Protein AF-A0A7T2GKB3-F1 (afdb_monomer_lite)

Structure (mmCIF, N/CA/C/O backbone):
data_AF-A0A7T2GKB3-F1
#
_entry.id   AF-A0A7T2GKB3-F1
#
loop_
_atom_site.group_PDB
_atom_site.id
_atom_site.type_symbol
_atom_site.label_atom_id
_atom_site.label_alt_id
_atom_site.label_comp_id
_atom_site.label_asym_id
_atom_site.label_entity_id
_atom_site.label_seq_id
_atom_site.pdbx_PDB_ins_code
_atom_site.Cartn_x
_atom_site.Cartn_y
_atom_site.Cartn_z
_atom_site.occupancy
_atom_site.B_iso_or_equiv
_atom_site.auth_seq_id
_atom_site.auth_comp_id
_atom_site.auth_asym_id
_atom_site.auth_atom_id
_atom_site.pdbx_PDB_model_num
ATOM 1 N N . MET A 1 1 ? 5.333 -25.019 11.471 1.00 39.09 1 MET A N 1
ATOM 2 C CA . MET A 1 1 ? 4.235 -24.802 10.502 1.00 39.09 1 MET A CA 1
ATOM 3 C C . MET A 1 1 ? 4.623 -23.674 9.559 1.00 39.09 1 MET A C 1
ATOM 5 O O . MET A 1 1 ? 4.798 -22.549 10.013 1.00 39.09 1 MET A O 1
ATOM 9 N N . ARG A 1 2 ? 4.823 -23.974 8.271 1.00 44.12 2 ARG A N 1
ATOM 10 C CA . ARG A 1 2 ? 5.048 -22.969 7.223 1.00 44.12 2 ARG A CA 1
ATOM 11 C C . ARG A 1 2 ? 3.709 -22.238 7.052 1.00 44.12 2 ARG A C 1
ATOM 13 O O . ARG A 1 2 ? 2.745 -22.862 6.629 1.00 44.12 2 ARG A O 1
ATOM 20 N N . ARG A 1 3 ? 3.601 -20.986 7.511 1.00 50.03 3 ARG A N 1
ATOM 21 C CA . ARG A 1 3 ? 2.376 -20.184 7.343 1.00 50.03 3 ARG A CA 1
ATOM 22 C C . ARG A 1 3 ? 2.121 -20.077 5.839 1.00 50.03 3 ARG A C 1
ATOM 24 O O . ARG A 1 3 ? 2.989 -19.565 5.137 1.00 50.03 3 ARG A O 1
ATOM 31 N N . GLU A 1 4 ? 0.989 -20.584 5.359 1.00 52.94 4 GLU A N 1
ATOM 32 C CA . GLU A 1 4 ? 0.584 -20.367 3.970 1.00 52.94 4 GLU A CA 1
ATOM 33 C C . GLU A 1 4 ? 0.598 -18.858 3.671 1.00 52.94 4 GLU A C 1
ATOM 35 O O . GLU A 1 4 ? 0.181 -18.063 4.528 1.00 52.94 4 GLU A O 1
ATOM 40 N N . PRO A 1 5 ? 1.126 -18.436 2.509 1.00 58.06 5 PRO A N 1
ATOM 41 C CA . PRO A 1 5 ? 1.161 -17.031 2.140 1.00 58.06 5 PRO A CA 1
ATOM 42 C C . PRO A 1 5 ? -0.277 -16.524 2.013 1.00 58.06 5 PRO A C 1
ATOM 44 O O . PRO A 1 5 ? -1.008 -16.890 1.098 1.00 58.06 5 PRO A O 1
ATOM 47 N N . ARG A 1 6 ? -0.703 -15.692 2.966 1.00 65.69 6 ARG A N 1
ATOM 48 C CA . ARG A 1 6 ? -2.024 -15.060 2.934 1.00 65.69 6 ARG A CA 1
ATOM 49 C C . ARG A 1 6 ? -2.038 -14.027 1.811 1.00 65.69 6 ARG A C 1
ATOM 51 O O . ARG A 1 6 ? -1.354 -13.016 1.915 1.00 65.69 6 ARG A O 1
ATOM 58 N N . ARG A 1 7 ? -2.798 -14.274 0.748 1.00 65.75 7 ARG A N 1
ATOM 59 C CA . ARG A 1 7 ? -3.052 -13.277 -0.300 1.00 65.75 7 ARG A CA 1
ATOM 60 C C . ARG A 1 7 ? -4.103 -12.296 0.215 1.00 65.75 7 ARG A C 1
ATOM 62 O O . ARG A 1 7 ? -5.149 -12.732 0.689 1.00 65.75 7 ARG A O 1
ATOM 69 N N . PHE A 1 8 ? -3.821 -10.999 0.144 1.00 72.88 8 PHE A N 1
ATOM 70 C CA . PHE A 1 8 ? -4.785 -9.952 0.487 1.00 72.88 8 PHE A CA 1
ATOM 71 C C . PHE A 1 8 ? -5.252 -9.277 -0.801 1.00 72.88 8 PHE A C 1
ATOM 73 O O . PHE A 1 8 ? -4.433 -8.971 -1.667 1.00 72.88 8 PHE A O 1
ATOM 80 N N . ILE A 1 9 ? -6.559 -9.059 -0.927 1.00 72.25 9 ILE A N 1
ATOM 81 C CA . ILE A 1 9 ? -7.164 -8.346 -2.054 1.00 72.25 9 ILE A CA 1
ATOM 82 C C . ILE A 1 9 ? -7.739 -7.040 -1.508 1.00 72.25 9 ILE A C 1
ATOM 84 O O . ILE A 1 9 ? -8.510 -7.051 -0.550 1.00 72.25 9 ILE A O 1
ATOM 88 N N . LEU A 1 10 ? -7.329 -5.920 -2.095 1.00 74.62 10 LEU A N 1
ATOM 89 C CA . LEU A 1 10 ? -7.879 -4.596 -1.849 1.00 74.62 10 LEU A CA 1
ATOM 90 C C . LEU A 1 10 ? -8.931 -4.305 -2.921 1.00 74.62 10 LEU A C 1
ATOM 92 O O . LEU A 1 10 ? -8.601 -4.212 -4.102 1.00 74.62 10 LEU A O 1
ATOM 96 N N . ALA A 1 11 ? -10.183 -4.126 -2.514 1.00 72.62 11 ALA A N 1
ATOM 97 C CA . ALA A 1 11 ? -11.227 -3.622 -3.398 1.00 72.62 11 ALA A CA 1
ATOM 98 C C . ALA A 1 11 ? -11.244 -2.089 -3.330 1.00 72.62 11 ALA A C 1
ATOM 100 O O . ALA A 1 11 ? -11.538 -1.513 -2.282 1.00 72.62 11 ALA A O 1
ATOM 101 N N . VAL A 1 12 ? -10.912 -1.421 -4.438 1.00 70.94 12 VAL A N 1
ATOM 102 C CA . VAL A 1 12 ? -10.947 0.044 -4.536 1.00 70.94 12 VAL A CA 1
ATOM 103 C C . VAL A 1 12 ? -12.258 0.459 -5.194 1.00 70.94 12 VAL A C 1
ATOM 105 O O . VAL A 1 12 ? -12.538 0.080 -6.334 1.00 70.94 12 VAL A O 1
ATOM 108 N N . HIS A 1 13 ? -13.062 1.264 -4.498 1.00 65.88 13 HIS A N 1
ATOM 109 C CA . HIS A 1 13 ? -14.331 1.760 -5.032 1.00 65.88 13 HIS A CA 1
ATOM 110 C C . HIS A 1 13 ? -14.098 2.550 -6.335 1.00 65.88 13 HIS A C 1
ATOM 112 O O . HIS A 1 13 ? -13.410 3.568 -6.336 1.00 65.88 13 HIS A O 1
ATOM 118 N N . GLY A 1 14 ? -14.637 2.062 -7.459 1.00 67.44 14 GLY A N 1
ATOM 119 C CA . GLY A 1 14 ? -14.440 2.647 -8.795 1.00 67.44 14 GLY A CA 1
ATOM 120 C C . GLY A 1 14 ? -13.078 2.371 -9.457 1.00 67.44 14 GLY A C 1
ATOM 121 O O . GLY A 1 14 ? -12.864 2.811 -10.582 1.00 67.44 14 GLY A O 1
ATOM 122 N N . GLY A 1 15 ? -12.170 1.643 -8.793 1.00 69.44 15 GLY A N 1
ATOM 123 C CA . GLY A 1 15 ? -10.792 1.391 -9.248 1.00 69.44 15 GLY A CA 1
ATOM 124 C C . GLY A 1 15 ? -10.410 -0.085 -9.418 1.00 69.44 15 GLY A C 1
ATOM 125 O O . GLY A 1 15 ? -9.265 -0.375 -9.770 1.00 69.44 15 GLY A O 1
ATOM 126 N N . GLY A 1 16 ? -11.347 -1.006 -9.175 1.00 79.50 16 GLY A N 1
ATOM 127 C CA . GLY A 1 16 ? -11.156 -2.450 -9.334 1.00 79.50 16 GLY A CA 1
ATOM 128 C C . GLY A 1 16 ? -10.458 -3.129 -8.152 1.00 79.50 16 GLY A C 1
ATOM 129 O O . GLY A 1 16 ? -10.275 -2.547 -7.081 1.00 79.50 16 GLY A O 1
ATOM 130 N N . GLU A 1 17 ? -10.090 -4.393 -8.353 1.00 83.38 17 GLU A N 1
ATOM 131 C CA . GLU A 1 17 ? -9.423 -5.227 -7.351 1.00 83.38 17 GLU A CA 1
ATOM 132 C C . GLU A 1 17 ? -7.903 -5.201 -7.529 1.00 83.38 17 GLU A C 1
ATOM 134 O O . GLU A 1 17 ? -7.382 -5.377 -8.633 1.00 83.38 17 GLU A O 1
ATOM 139 N N . TRP A 1 18 ? -7.191 -5.011 -6.420 1.00 83.50 18 TRP A N 1
ATOM 140 C CA . TRP A 1 18 ? -5.736 -4.986 -6.362 1.00 83.50 18 TRP A CA 1
ATOM 141 C C . TRP A 1 18 ? -5.217 -6.065 -5.425 1.00 83.50 18 TRP A C 1
ATOM 143 O O . TRP A 1 18 ? -5.639 -6.188 -4.279 1.00 83.50 18 TRP A O 1
ATOM 153 N N . GLU A 1 19 ? -4.242 -6.824 -5.892 1.00 85.12 19 GLU A N 1
ATOM 154 C CA . GLU A 1 19 ? -3.528 -7.794 -5.084 1.00 85.12 19 GLU A CA 1
ATOM 155 C C . GLU A 1 19 ? -2.439 -7.104 -4.277 1.00 85.12 19 GLU A C 1
ATOM 157 O O . GLU A 1 19 ? -1.558 -6.437 -4.831 1.00 85.12 19 GLU A O 1
ATOM 162 N N . LEU A 1 20 ? -2.482 -7.307 -2.965 1.00 79.81 20 LEU A N 1
ATOM 163 C CA . LEU A 1 20 ? -1.432 -6.883 -2.057 1.00 79.81 20 LEU A CA 1
ATOM 164 C C . LEU A 1 20 ? -0.521 -8.066 -1.760 1.00 79.81 20 LEU A C 1
ATOM 166 O O . LEU A 1 20 ? -0.978 -9.165 -1.421 1.00 79.81 20 LEU A O 1
ATOM 170 N N . GLU A 1 21 ? 0.786 -7.829 -1.847 1.00 68.31 21 GLU A N 1
ATOM 171 C CA . GLU A 1 21 ? 1.735 -8.802 -1.325 1.00 68.31 21 GLU A CA 1
ATOM 172 C C . GLU A 1 21 ? 1.513 -9.036 0.179 1.00 68.31 21 GLU A C 1
ATOM 174 O O . GLU A 1 21 ? 1.134 -8.107 0.900 1.00 68.31 21 GLU A O 1
ATOM 179 N N . PRO A 1 22 ? 1.739 -10.272 0.664 1.00 61.72 22 PRO A N 1
ATOM 180 C CA . PRO A 1 22 ? 1.544 -10.641 2.059 1.00 61.72 22 PRO A CA 1
ATOM 181 C C . PRO A 1 22 ? 2.403 -9.789 3.001 1.00 61.72 22 PRO A C 1
ATOM 183 O O . PRO A 1 22 ? 3.543 -10.131 3.310 1.00 61.72 22 PRO A O 1
ATOM 186 N N . ASP A 1 23 ? 1.826 -8.713 3.532 1.00 67.69 23 ASP A N 1
ATOM 187 C CA . ASP A 1 23 ? 2.398 -7.956 4.638 1.00 67.69 23 ASP A CA 1
ATOM 188 C C . ASP A 1 23 ? 1.582 -8.208 5.919 1.00 67.69 23 ASP A C 1
ATOM 190 O O . ASP A 1 23 ? 0.364 -8.026 5.986 1.00 67.69 23 ASP A O 1
ATOM 194 N N . ARG A 1 24 ? 2.278 -8.619 6.984 1.00 66.81 24 ARG A N 1
ATOM 195 C CA . ARG A 1 24 ? 1.724 -8.808 8.336 1.00 66.81 24 ARG A CA 1
ATOM 196 C C . ARG A 1 24 ? 1.024 -7.563 8.894 1.00 66.81 24 ARG A C 1
ATOM 198 O O . ARG A 1 24 ? 0.208 -7.687 9.804 1.00 66.81 24 ARG A O 1
ATOM 205 N N . HIS A 1 25 ? 1.379 -6.380 8.403 1.00 69.75 25 HIS A N 1
ATOM 206 C CA . HIS A 1 25 ? 0.804 -5.111 8.813 1.00 69.75 25 HIS A CA 1
ATOM 207 C C . HIS A 1 25 ? -0.607 -4.934 8.243 1.00 69.75 25 HIS A C 1
ATOM 209 O O . HIS A 1 25 ? -1.464 -4.450 8.972 1.00 69.75 25 HIS A O 1
ATOM 215 N N . VAL A 1 26 ? -0.895 -5.438 7.034 1.00 76.69 26 VAL A N 1
ATOM 216 C CA . VAL A 1 26 ? -2.230 -5.355 6.403 1.00 76.69 26 VAL A CA 1
ATOM 217 C C . VAL A 1 26 ? -3.297 -6.049 7.251 1.00 76.69 26 VAL A C 1
ATOM 219 O O . VAL A 1 26 ? -4.388 -5.517 7.423 1.00 76.6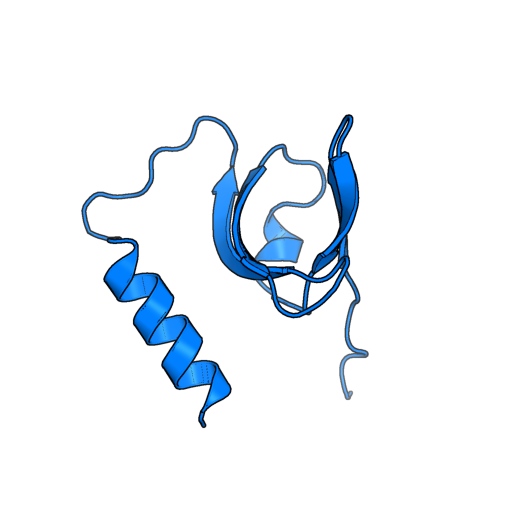9 26 VAL A O 1
ATOM 222 N N . VAL A 1 27 ? -2.957 -7.177 7.888 1.00 77.88 27 VAL A N 1
ATOM 223 C CA . VAL A 1 27 ? -3.872 -7.919 8.781 1.00 77.88 27 VAL A CA 1
ATOM 224 C C . VAL A 1 27 ? -4.431 -7.046 9.908 1.00 77.88 27 VAL A C 1
ATOM 226 O O . VAL A 1 27 ? -5.547 -7.272 10.360 1.00 77.88 27 VAL A O 1
ATOM 229 N N . ARG A 1 28 ? -3.674 -6.046 10.376 1.00 81.25 28 ARG A N 1
ATOM 230 C CA . ARG A 1 28 ? -4.094 -5.163 11.478 1.00 81.25 28 ARG A CA 1
ATOM 231 C C . ARG A 1 28 ? -5.128 -4.118 11.061 1.00 81.25 28 ARG A C 1
ATOM 233 O O . ARG A 1 28 ? -5.638 -3.409 11.924 1.00 81.25 28 ARG A O 1
ATOM 240 N N . HIS A 1 29 ? -5.392 -4.002 9.765 1.00 82.62 29 HIS A N 1
ATOM 241 C CA . HIS A 1 29 ? -6.274 -2.993 9.196 1.00 82.62 29 HIS A CA 1
ATOM 242 C C . HIS A 1 29 ? -7.456 -3.595 8.427 1.00 82.62 29 HIS A C 1
ATOM 244 O O . HIS A 1 29 ? -8.135 -2.875 7.702 1.00 82.62 29 HIS A O 1
ATOM 250 N N . VAL A 1 30 ? -7.707 -4.898 8.585 1.00 81.44 30 VAL A N 1
ATOM 251 C CA . VAL A 1 30 ? -8.932 -5.532 8.079 1.00 81.44 30 VAL A CA 1
ATOM 252 C C . VAL A 1 30 ? -10.146 -4.814 8.686 1.00 81.44 30 VAL A C 1
ATOM 254 O O . VAL A 1 30 ? -10.089 -4.361 9.830 1.00 81.44 30 VAL A O 1
ATOM 257 N N . ASP A 1 31 ? -11.196 -4.646 7.882 1.00 82.56 31 ASP A N 1
ATOM 258 C CA . ASP A 1 31 ? -12.437 -3.930 8.220 1.00 82.56 31 ASP A CA 1
ATOM 259 C C . ASP A 1 31 ? -12.277 -2.427 8.530 1.00 82.56 31 ASP A C 1
ATOM 261 O O . ASP A 1 31 ? -13.204 -1.785 9.019 1.00 82.56 31 ASP A O 1
ATOM 265 N N . CYS A 1 32 ? -11.117 -1.833 8.227 1.00 83.88 32 CYS A N 1
ATOM 266 C CA . CYS A 1 32 ? -10.877 -0.395 8.355 1.00 83.88 32 CYS A CA 1
ATOM 267 C C . CYS A 1 32 ? -10.684 0.253 6.980 1.00 83.88 32 CYS A C 1
ATOM 269 O O . CYS A 1 32 ? -10.024 -0.312 6.107 1.00 83.88 32 CYS A O 1
ATOM 271 N N . ALA A 1 33 ? -11.151 1.493 6.820 1.00 85.81 33 ALA A N 1
ATOM 272 C CA . ALA A 1 33 ? -10.700 2.332 5.717 1.00 85.81 33 ALA A CA 1
ATOM 273 C C . ALA A 1 33 ? -9.226 2.722 5.927 1.00 85.81 33 ALA A C 1
ATOM 275 O O . ALA A 1 33 ? -8.808 3.072 7.039 1.00 85.81 33 ALA A O 1
ATOM 276 N N . VAL A 1 34 ? -8.418 2.623 4.870 1.00 86.88 34 VAL A N 1
ATOM 277 C CA . VAL A 1 34 ? -6.964 2.816 4.934 1.00 86.88 34 VAL A CA 1
ATOM 278 C C . VAL A 1 34 ? -6.432 3.634 3.774 1.00 86.88 34 VAL A C 1
ATOM 280 O O . VAL A 1 34 ? -6.939 3.571 2.658 1.00 86.88 34 VAL A O 1
ATOM 283 N N . VAL A 1 35 ? -5.326 4.327 4.035 1.00 88.06 35 VAL A N 1
ATOM 284 C CA . VAL A 1 35 ? -4.469 4.900 2.999 1.00 88.06 35 VAL A CA 1
ATOM 285 C C . VAL A 1 35 ? -3.236 4.017 2.868 1.00 88.06 35 VAL A C 1
ATOM 287 O O . VAL A 1 35 ? -2.470 3.844 3.823 1.00 88.06 35 VAL A O 1
ATOM 290 N N . ILE A 1 36 ? -3.050 3.457 1.676 1.00 87.12 36 ILE A N 1
ATOM 291 C CA . ILE A 1 36 ? -1.883 2.655 1.317 1.00 87.12 36 ILE A CA 1
ATOM 292 C C . ILE A 1 36 ? -1.049 3.452 0.327 1.00 87.12 36 ILE A C 1
ATOM 294 O O . ILE A 1 36 ? -1.545 3.896 -0.705 1.00 87.12 36 ILE A O 1
ATOM 298 N N . GLU A 1 37 ? 0.239 3.575 0.622 1.00 88.19 37 GLU A N 1
ATOM 299 C CA . GLU A 1 37 ? 1.219 4.029 -0.351 1.00 88.19 37 GLU A CA 1
ATOM 300 C C . GLU A 1 37 ? 2.146 2.853 -0.678 1.00 88.19 37 GLU A C 1
ATOM 302 O O . GLU A 1 37 ? 2.677 2.181 0.215 1.00 88.19 37 GLU A O 1
ATOM 307 N N . GLY A 1 38 ? 2.308 2.571 -1.969 1.00 87.94 38 GLY A N 1
ATOM 308 C CA . GLY A 1 38 ? 2.961 1.358 -2.448 1.00 87.94 38 GLY A CA 1
ATOM 309 C C . GLY A 1 38 ? 3.601 1.517 -3.821 1.00 87.94 38 GLY A C 1
ATOM 310 O O . GLY A 1 38 ? 3.530 2.579 -4.439 1.00 87.94 38 GLY A O 1
ATOM 311 N N . VAL A 1 39 ? 4.229 0.443 -4.293 1.00 87.06 39 VAL A N 1
ATOM 312 C CA . VAL A 1 39 ? 4.847 0.355 -5.620 1.00 87.06 39 VAL A CA 1
ATOM 313 C C . VAL A 1 39 ? 4.031 -0.590 -6.480 1.00 87.06 39 VAL A C 1
ATOM 315 O O . VAL A 1 39 ? 3.789 -1.735 -6.101 1.00 87.06 39 VAL A O 1
ATOM 318 N N . ARG A 1 40 ? 3.614 -0.127 -7.658 1.00 88.25 40 ARG A N 1
ATOM 319 C CA . ARG A 1 40 ? 2.965 -0.988 -8.645 1.00 88.25 40 ARG A CA 1
ATOM 320 C C . ARG A 1 40 ? 4.008 -1.922 -9.254 1.00 88.25 40 ARG A C 1
ATOM 322 O O . ARG A 1 40 ? 4.929 -1.451 -9.914 1.00 88.25 40 ARG A O 1
ATOM 329 N N . THR A 1 41 ? 3.854 -3.227 -9.046 1.00 86.06 41 THR A N 1
ATOM 330 C CA . THR A 1 41 ? 4.785 -4.252 -9.562 1.00 86.06 41 THR A CA 1
ATOM 331 C C . THR A 1 41 ? 4.153 -5.180 -10.595 1.00 86.06 41 THR A C 1
ATOM 333 O O . THR A 1 41 ? 4.839 -6.004 -11.194 1.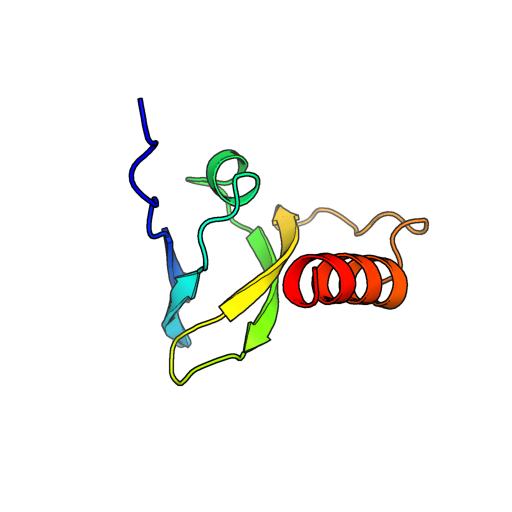00 86.06 41 THR A O 1
ATOM 336 N N . GLY A 1 42 ? 2.858 -5.013 -10.867 1.00 84.44 42 GLY A N 1
ATOM 337 C CA . GLY A 1 42 ? 2.147 -5.715 -11.929 1.00 84.44 42 GLY A CA 1
ATOM 338 C C . GLY A 1 42 ? 0.923 -4.945 -12.415 1.00 84.44 42 GLY A C 1
ATOM 339 O O . GLY A 1 42 ? 0.695 -3.790 -12.039 1.00 84.44 42 GLY A O 1
ATOM 340 N N . PHE A 1 43 ? 0.112 -5.594 -13.251 1.00 83.12 43 PHE A N 1
ATOM 341 C CA . PHE A 1 43 ? -1.103 -4.982 -13.790 1.00 83.12 43 PHE A CA 1
ATOM 342 C C . PHE A 1 43 ? -2.086 -4.601 -12.674 1.00 83.12 43 PHE A C 1
ATOM 344 O O . PHE A 1 43 ? -2.488 -3.445 -12.600 1.00 83.12 43 PHE A O 1
ATOM 351 N N . ASN A 1 44 ? -2.380 -5.532 -11.770 1.00 85.69 44 ASN A N 1
ATOM 352 C CA . ASN A 1 44 ? -3.265 -5.365 -10.616 1.00 85.69 44 ASN A CA 1
ATOM 353 C C . ASN A 1 44 ? -2.542 -5.683 -9.294 1.00 85.69 44 ASN A C 1
ATOM 355 O O . ASN A 1 44 ? -3.173 -6.127 -8.343 1.00 85.69 44 ASN A O 1
ATOM 359 N N . ARG A 1 45 ? -1.215 -5.508 -9.229 1.00 85.94 45 ARG A N 1
ATOM 360 C CA . ARG A 1 45 ? -0.405 -5.860 -8.051 1.00 85.94 45 ARG A CA 1
ATOM 361 C C . ARG A 1 45 ? 0.285 -4.636 -7.469 1.00 85.94 45 ARG A C 1
ATOM 363 O O . ARG A 1 45 ? 0.970 -3.903 -8.191 1.00 85.94 45 ARG A O 1
ATOM 370 N N . LEU A 1 46 ? 0.119 -4.454 -6.163 1.00 86.56 46 LEU A N 1
ATOM 371 C CA . LEU A 1 46 ? 0.701 -3.368 -5.388 1.00 86.56 46 LEU A CA 1
ATOM 372 C C . LEU A 1 46 ? 1.498 -3.939 -4.213 1.00 86.56 46 LEU A C 1
ATOM 374 O O . LEU A 1 46 ? 0.971 -4.643 -3.352 1.00 86.56 46 LEU A O 1
ATOM 378 N N . GLU A 1 47 ? 2.778 -3.596 -4.151 1.00 86.31 47 GLU A N 1
ATOM 379 C CA . GLU A 1 47 ? 3.610 -3.873 -2.987 1.00 86.31 47 GLU A CA 1
ATOM 380 C C . GLU A 1 47 ? 3.495 -2.735 -1.981 1.00 86.31 47 GLU A C 1
ATOM 382 O O . GLU A 1 47 ? 3.704 -1.565 -2.308 1.00 86.31 47 GLU A O 1
ATOM 387 N N . VAL A 1 48 ? 3.149 -3.077 -0.742 1.00 86.12 48 VAL A N 1
ATOM 388 C CA . VAL A 1 48 ? 2.904 -2.100 0.320 1.00 86.12 48 VAL A CA 1
ATOM 389 C C . VAL A 1 48 ? 4.232 -1.520 0.811 1.00 86.12 48 VAL A C 1
ATOM 391 O O . VAL A 1 48 ? 5.089 -2.240 1.326 1.00 86.12 48 VAL A O 1
ATOM 394 N N . VAL A 1 49 ? 4.396 -0.198 0.699 1.00 87.25 49 VAL A N 1
ATOM 395 C CA . VAL A 1 49 ? 5.530 0.525 1.300 1.00 87.25 49 VAL A CA 1
ATOM 396 C C . VAL A 1 49 ? 5.160 0.979 2.709 1.00 87.25 49 VAL A C 1
ATOM 398 O O . VAL A 1 49 ? 5.930 0.752 3.646 1.00 87.25 49 VAL A O 1
ATOM 401 N N . ARG A 1 50 ? 3.978 1.589 2.870 1.00 88.19 50 ARG A N 1
ATOM 402 C CA . ARG A 1 50 ? 3.390 1.949 4.169 1.00 88.19 50 ARG A CA 1
ATOM 403 C C . ARG A 1 50 ? 1.861 1.984 4.111 1.00 88.19 50 ARG A C 1
ATOM 405 O O . ARG A 1 50 ? 1.273 2.199 3.055 1.00 88.19 50 ARG A O 1
ATOM 412 N N . ILE A 1 51 ? 1.236 1.787 5.268 1.00 88.19 51 ILE A N 1
ATOM 413 C CA . ILE A 1 51 ? -0.218 1.757 5.461 1.00 88.19 51 ILE A CA 1
ATOM 414 C C . ILE A 1 51 ? -0.583 2.522 6.740 1.00 88.19 51 ILE A C 1
ATOM 416 O O . ILE A 1 51 ? 0.138 2.433 7.736 1.00 88.19 51 ILE A O 1
ATOM 420 N N . LYS A 1 52 ? -1.678 3.282 6.700 1.00 89.12 52 LYS A N 1
ATOM 421 C CA . LYS A 1 52 ? -2.310 3.937 7.858 1.00 89.12 52 LYS A CA 1
ATOM 422 C C . LYS A 1 52 ? -3.828 3.858 7.740 1.00 89.12 52 LYS A C 1
ATOM 424 O O . LYS A 1 52 ? -4.333 3.570 6.654 1.00 89.12 52 LYS A O 1
ATOM 429 N N . ARG A 1 53 ? -4.560 4.143 8.820 1.00 88.94 53 ARG A N 1
ATOM 430 C CA . ARG A 1 53 ? -6.015 4.317 8.723 1.00 88.94 53 ARG A CA 1
ATOM 431 C C . ARG A 1 53 ? -6.339 5.624 8.008 1.00 88.94 53 ARG A C 1
ATOM 433 O O . ARG A 1 53 ? -5.550 6.568 8.012 1.00 88.94 53 ARG A O 1
ATOM 440 N N . GLU A 1 54 ? -7.489 5.654 7.355 1.00 88.25 54 GLU A N 1
ATOM 441 C CA . GLU A 1 54 ? -8.031 6.896 6.819 1.00 88.25 54 GLU A CA 1
ATOM 442 C C . GLU A 1 54 ? -8.240 7.911 7.957 1.00 88.25 54 GLU A C 1
ATOM 444 O O . GLU A 1 54 ? -8.660 7.545 9.052 1.00 88.25 54 GLU A O 1
ATOM 449 N N . GLY A 1 55 ? -7.880 9.174 7.716 1.00 89.06 55 GLY A N 1
ATOM 450 C CA . GLY A 1 55 ? -7.926 10.247 8.717 1.00 89.06 55 GLY A CA 1
ATOM 451 C C . GLY A 1 55 ? -6.676 10.382 9.596 1.00 89.06 55 GLY A C 1
ATOM 452 O O . GLY A 1 55 ? -6.437 11.468 10.118 1.00 89.06 55 GLY A O 1
ATOM 453 N N . ASP A 1 56 ? -5.835 9.348 9.707 1.00 90.62 56 ASP A N 1
ATOM 454 C CA . ASP A 1 56 ? -4.567 9.459 10.437 1.00 90.62 56 ASP A CA 1
ATOM 455 C C . ASP A 1 56 ? -3.572 10.341 9.668 1.00 90.62 56 ASP A C 1
ATOM 457 O O . ASP A 1 56 ? -3.505 10.313 8.435 1.00 90.62 56 ASP A O 1
ATOM 461 N N . GLU A 1 57 ? -2.709 11.067 10.375 1.00 88.25 57 GLU A N 1
ATOM 462 C CA . GLU A 1 57 ? -1.554 11.728 9.768 1.00 88.25 57 GLU A CA 1
ATOM 463 C C . GLU A 1 57 ? -0.347 10.789 9.705 1.00 88.25 57 GLU A C 1
ATOM 465 O O . GLU A 1 57 ? -0.123 9.943 10.574 1.00 88.25 57 GLU A O 1
ATOM 470 N N . TRP A 1 58 ? 0.471 10.939 8.660 1.00 87.62 58 TRP A N 1
ATOM 471 C CA . TRP A 1 58 ? 1.777 10.287 8.656 1.00 87.62 58 TRP A CA 1
ATOM 472 C C . TRP A 1 58 ? 2.674 11.012 9.665 1.00 87.62 58 TRP A C 1
ATOM 474 O O . TRP A 1 58 ? 2.824 12.227 9.538 1.00 87.62 58 TRP A O 1
ATOM 484 N N . PRO A 1 59 ? 3.311 10.317 10.627 1.00 82.44 59 PRO A N 1
ATOM 485 C CA . PRO A 1 59 ? 4.167 10.995 11.590 1.00 82.44 59 PRO A CA 1
ATOM 486 C C . PRO A 1 59 ? 5.290 11.767 10.874 1.00 82.44 59 PRO A C 1
ATOM 488 O O . PRO A 1 59 ? 5.884 11.218 9.942 1.00 82.44 59 PRO A O 1
ATOM 491 N N . PRO A 1 60 ? 5.655 12.986 11.309 1.00 75.62 60 PRO A N 1
ATOM 492 C CA . PRO A 1 60 ? 6.685 13.792 10.641 1.00 75.62 60 PRO A CA 1
ATOM 493 C C . PRO A 1 60 ? 8.056 13.102 10.582 1.00 75.62 60 PRO A C 1
ATOM 495 O O . PRO A 1 60 ? 8.820 13.273 9.636 1.00 75.62 60 PRO A O 1
ATOM 498 N N . SER A 1 61 ? 8.349 12.253 11.572 1.00 76.06 61 SER A N 1
ATOM 499 C CA . SER A 1 61 ? 9.547 11.405 11.622 1.00 76.06 61 SER A CA 1
ATOM 500 C C . SER A 1 61 ? 9.553 10.278 10.578 1.00 76.06 61 SER A C 1
ATOM 502 O O . SER A 1 61 ? 10.559 9.588 10.410 1.00 76.06 61 SER A O 1
ATOM 504 N N . GLN A 1 62 ? 8.446 10.067 9.864 1.00 73.44 62 GLN A N 1
ATOM 505 C CA . GLN A 1 62 ? 8.242 8.992 8.902 1.00 73.44 62 GLN A CA 1
ATOM 506 C C . GLN A 1 62 ? 8.149 9.536 7.474 1.00 73.44 62 GLN A C 1
ATOM 508 O O . GLN A 1 62 ? 7.113 9.433 6.812 1.00 73.44 62 GLN A O 1
ATOM 513 N N . SER A 1 63 ? 9.261 10.078 6.972 1.00 84.25 63 SER A N 1
ATOM 514 C CA . SER A 1 63 ? 9.342 10.509 5.576 1.00 84.25 63 SER A CA 1
ATOM 515 C C . SER A 1 63 ? 9.096 9.340 4.613 1.00 84.25 63 SER A C 1
ATOM 517 O O . SER A 1 63 ? 9.480 8.191 4.872 1.00 84.25 63 SER A O 1
ATOM 519 N N . T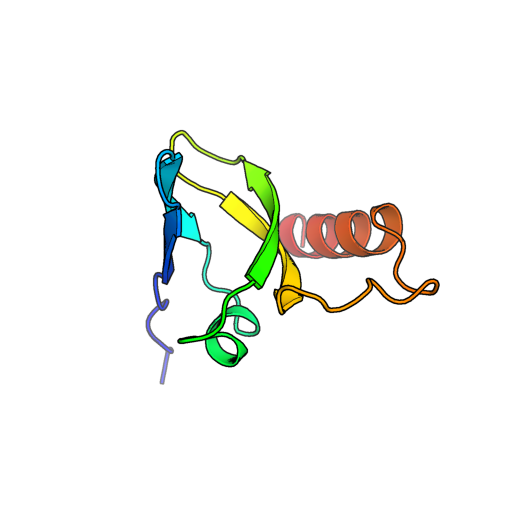RP A 1 64 ? 8.465 9.643 3.474 1.00 85.69 64 TRP A N 1
ATOM 520 C CA . TRP A 1 64 ? 8.238 8.674 2.399 1.00 85.69 64 TRP A CA 1
ATOM 521 C C . TRP A 1 64 ? 9.545 7.995 1.974 1.00 85.69 64 TRP A C 1
ATOM 523 O O . TRP A 1 64 ? 9.630 6.769 1.934 1.00 85.69 64 TRP A O 1
ATOM 533 N N . THR A 1 65 ? 10.603 8.783 1.767 1.00 88.31 65 THR A N 1
ATOM 534 C CA . THR A 1 65 ? 11.931 8.302 1.366 1.00 88.31 65 THR A CA 1
ATOM 535 C C . THR A 1 65 ? 12.505 7.277 2.345 1.00 88.31 65 THR A C 1
ATOM 537 O O . THR A 1 65 ? 13.066 6.266 1.920 1.00 88.31 65 THR A O 1
ATOM 540 N N . ALA A 1 66 ? 12.352 7.493 3.657 1.00 87.31 66 ALA A N 1
ATOM 541 C CA . ALA A 1 66 ? 12.842 6.556 4.665 1.00 87.31 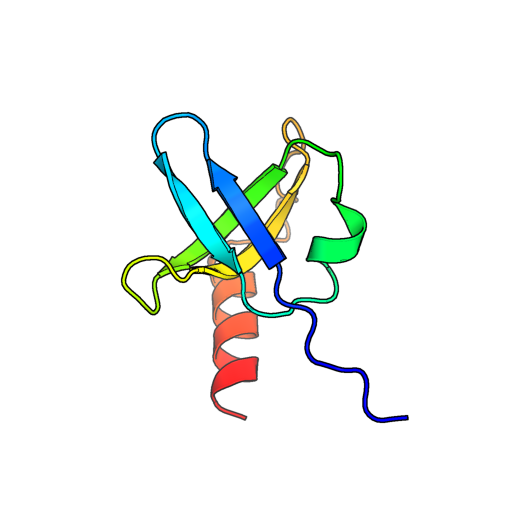66 ALA A CA 1
ATOM 542 C C . ALA A 1 66 ? 12.099 5.212 4.601 1.00 87.31 66 ALA A C 1
ATOM 544 O O . ALA A 1 66 ? 12.726 4.150 4.633 1.00 87.31 66 ALA A O 1
ATOM 545 N N . TRP A 1 67 ? 10.770 5.239 4.466 1.00 88.31 67 TRP A N 1
ATOM 546 C CA . TRP A 1 67 ? 9.963 4.030 4.290 1.00 88.31 67 TRP A CA 1
ATOM 547 C C . TRP A 1 67 ? 10.285 3.300 2.987 1.00 88.31 67 TRP A C 1
ATOM 549 O O . TRP A 1 67 ? 10.524 2.093 3.016 1.00 88.31 67 TRP A O 1
ATOM 559 N N . PHE A 1 68 ? 10.386 4.030 1.879 1.00 88.62 68 PHE A N 1
ATOM 560 C CA . PHE A 1 68 ? 10.706 3.471 0.572 1.00 88.62 68 PHE A CA 1
ATOM 561 C C . PHE A 1 68 ? 12.096 2.821 0.545 1.00 88.62 68 PHE A C 1
ATOM 563 O O . PHE A 1 68 ? 12.243 1.697 0.072 1.00 88.62 68 PHE A O 1
ATOM 570 N N . ASN A 1 69 ? 13.115 3.458 1.133 1.00 90.19 69 ASN A N 1
ATOM 571 C CA . ASN A 1 69 ? 14.455 2.871 1.240 1.00 90.19 69 ASN A CA 1
ATOM 572 C C . ASN A 1 69 ? 14.467 1.605 2.115 1.00 90.19 69 ASN A C 1
ATOM 574 O O . ASN A 1 69 ? 15.165 0.646 1.788 1.00 90.19 69 ASN A O 1
ATOM 578 N N . ARG A 1 70 ? 13.692 1.570 3.210 1.00 86.94 70 ARG A N 1
ATOM 579 C CA . ARG A 1 70 ? 13.537 0.356 4.035 1.00 86.94 70 ARG A CA 1
ATOM 580 C C . ARG A 1 70 ? 12.801 -0.759 3.302 1.00 86.94 70 ARG A C 1
ATOM 582 O O . ARG A 1 70 ? 13.130 -1.923 3.495 1.00 86.94 70 ARG A O 1
ATOM 589 N N . TRP A 1 71 ? 11.783 -0.427 2.514 1.00 87.31 71 TRP A N 1
ATOM 59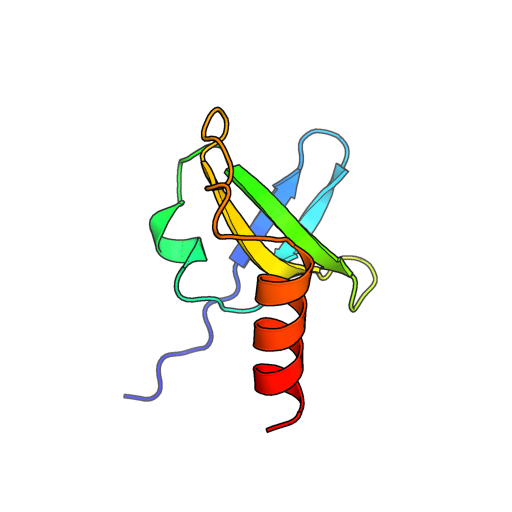0 C CA . TRP A 1 71 ? 11.101 -1.387 1.650 1.00 87.31 71 TRP A CA 1
ATOM 591 C C . TRP A 1 71 ? 12.070 -1.955 0.603 1.00 87.31 71 TRP A C 1
ATOM 593 O O . TRP A 1 71 ? 12.223 -3.169 0.538 1.00 87.31 71 TRP A O 1
ATOM 603 N N . ARG A 1 72 ? 12.827 -1.100 -0.099 1.00 87.44 72 ARG A N 1
ATOM 604 C CA . ARG A 1 72 ? 13.795 -1.522 -1.127 1.00 87.44 72 ARG A CA 1
ATOM 605 C C . ARG A 1 72 ? 14.849 -2.476 -0.566 1.00 8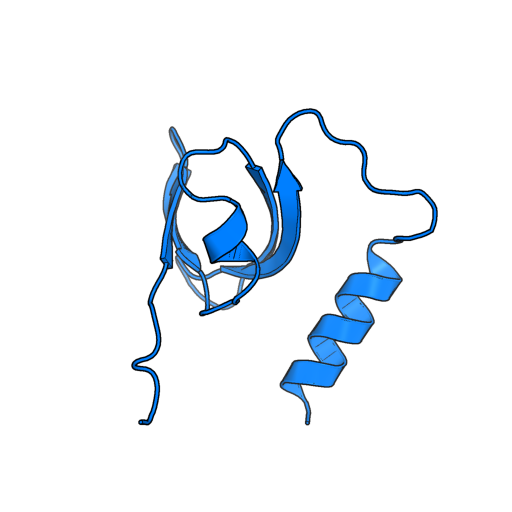7.44 72 ARG A C 1
ATOM 607 O O . ARG A 1 72 ? 15.021 -3.572 -1.079 1.00 87.44 72 ARG A O 1
ATOM 614 N N . LYS A 1 73 ? 15.461 -2.118 0.571 1.00 87.50 73 LYS A N 1
ATOM 615 C CA . LYS A 1 73 ? 16.441 -2.977 1.260 1.00 87.50 73 LYS A CA 1
ATOM 616 C C . LYS A 1 73 ? 15.897 -4.358 1.642 1.00 87.50 73 LYS A C 1
ATOM 618 O O . LYS A 1 73 ? 16.681 -5.287 1.742 1.00 87.50 73 LYS A O 1
ATOM 623 N N . ARG A 1 74 ? 14.589 -4.493 1.896 1.00 82.69 74 ARG A N 1
ATOM 624 C CA . ARG A 1 74 ? 13.959 -5.790 2.199 1.00 82.69 74 ARG A CA 1
ATOM 625 C C . ARG A 1 74 ? 13.737 -6.655 0.955 1.00 82.69 74 ARG A C 1
ATOM 627 O O . ARG A 1 74 ? 13.575 -7.854 1.124 1.00 82.69 74 ARG A O 1
ATOM 634 N N . ARG A 1 75 ? 13.690 -6.068 -0.247 1.00 77.56 75 ARG A N 1
ATOM 635 C CA . ARG A 1 75 ? 13.578 -6.806 -1.519 1.00 77.56 75 ARG A CA 1
ATOM 636 C C . ARG A 1 75 ? 14.916 -7.298 -2.049 1.00 77.56 75 ARG A C 1
ATOM 638 O O . ARG A 1 75 ? 14.948 -8.342 -2.684 1.00 77.56 75 ARG A O 1
ATOM 645 N N . ASP A 1 76 ? 15.966 -6.510 -1.844 1.00 75.62 76 ASP A N 1
ATOM 646 C CA . ASP A 1 76 ? 17.294 -6.792 -2.400 1.00 75.62 76 ASP A CA 1
ATOM 647 C C . ASP A 1 76 ? 18.114 -7.772 -1.536 1.00 75.62 76 ASP A C 1
ATOM 649 O O . ASP A 1 76 ? 19.231 -8.125 -1.913 1.00 75.62 76 ASP A O 1
ATOM 653 N N . GLY A 1 77 ? 17.599 -8.155 -0.362 1.00 55.84 77 GLY A N 1
ATOM 654 C CA . GLY A 1 77 ? 18.268 -9.023 0.614 1.00 55.84 77 GLY A CA 1
ATOM 655 C C . GLY A 1 77 ? 17.650 -10.405 0.755 1.00 55.84 77 GLY A C 1
ATOM 656 O O . GLY A 1 77 ? 16.587 -10.664 0.151 1.00 55.84 77 GLY A O 1
#

Organism: NCBI:txid2771430

Foldseek 3Di:
DPPDFDWDWDQDVVPGIAIEGRDPVVVVQPPFAKDFDFDDPDPRYTYGLDMDGPPDDDPPVDDSVVSVVVVVVVVVD

Sequence (77 aa):
MRREPRRFILAVHGGGEWELEPDRHVVRHVDCAVVIEGVRTGFNRLEVVRIKREGDEWPPSQSWTAWFNRWRKRRDG

Radius of gyration: 13.15 Å; chains: 1; bounding box: 33×39×25 Å

InterPro domains:
  IPR043856 Protein of unknown function DUF5818 [PF19135] (2-52)

pLDDT: mean 79.01, std 11.35, range [39.09, 90.62]

Secondary structure (DSSP, 8-state):
-------EEEEETTTEEEEEP--TTGGGGTTS-EEEEEEE-SSSEEEEEEEEETTPPPPTT--HHHHHHHHHHHH--